Protein AF-A0A1N6REB5-F1 (afdb_monomer_lite)

Sequence (96 aa):
MTQSQYQRREKGEIKISDEEWERMAKALGTTVEEIKEDESLMHQINNYDNHSGNYSASNNYFYNIPEFILENQQEYINILKKEIESLKEEIKALKS

Secondary structure (DSSP, 8-state):
--HHHHHHHHTTSSPPPHHHHHHHHHHHTS-HHHHSPPTTGGGGGG-S---S----SS--------HHHHHHHHHHHHHHHHHHHHHHHHHHHHT-

Radius of gyration: 26.27 Å; chains: 1; bounding box: 64×23×70 Å

pLDDT: mean 77.77, std 20.32, range [38.78, 98.44]

Foldseek 3Di:
DDPVVVVCVVVVVDDDDPVNLCVVCVVVVHDSVVVPDDPVVVVVVPPDDPPDDDDPDDDPPPPPDDPVVVVVVVVVVVVVVVVVVVVVVVVVVVVD

Structure (mmCIF, N/CA/C/O backbone):
data_AF-A0A1N6REB5-F1
#
_entry.id   AF-A0A1N6REB5-F1
#
loop_
_atom_site.group_PDB
_atom_site.id
_atom_site.type_symbol
_atom_site.label_atom_id
_atom_site.label_alt_id
_atom_site.label_comp_id
_atom_site.label_asym_id
_atom_site.label_entity_id
_atom_site.label_seq_id
_atom_site.pdbx_PDB_ins_code
_atom_site.Cartn_x
_atom_site.Cartn_y
_atom_site.Cartn_z
_atom_site.occupancy
_atom_site.B_iso_or_equiv
_atom_site.auth_seq_id
_atom_site.auth_comp_id
_atom_site.auth_asym_id
_atom_site.auth_atom_id
_atom_site.pdbx_PDB_model_num
ATOM 1 N N . MET A 1 1 ? 35.458 1.320 -20.963 1.00 67.19 1 MET A N 1
ATOM 2 C CA . MET A 1 1 ? 34.512 1.416 -19.833 1.00 67.19 1 MET A CA 1
ATOM 3 C C . MET A 1 1 ? 35.000 0.473 -18.749 1.00 67.19 1 MET A C 1
ATOM 5 O O . MET A 1 1 ? 35.281 -0.675 -19.071 1.00 67.19 1 MET A O 1
ATOM 9 N N . THR A 1 2 ? 35.205 0.941 -17.518 1.00 83.31 2 THR A N 1
ATOM 10 C CA . THR A 1 2 ? 35.579 0.044 -16.410 1.00 83.31 2 THR A CA 1
ATOM 11 C C . THR A 1 2 ? 34.341 -0.682 -15.885 1.00 83.31 2 THR A C 1
ATOM 13 O O . THR A 1 2 ? 33.230 -0.158 -15.969 1.00 83.31 2 THR A O 1
ATOM 16 N N . GLN A 1 3 ? 34.520 -1.865 -15.295 1.00 81.44 3 GLN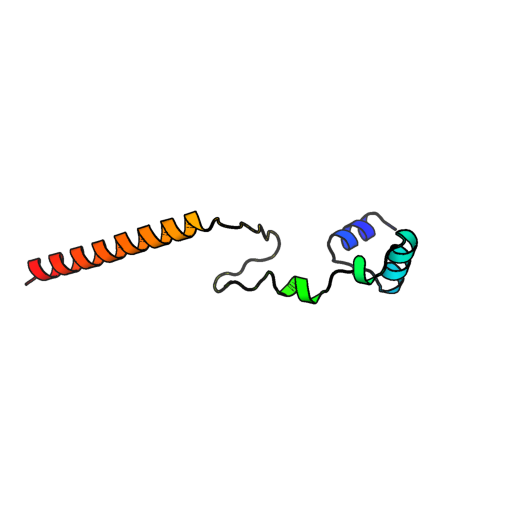 A N 1
ATOM 17 C CA . GLN A 1 3 ? 33.422 -2.617 -14.673 1.00 81.44 3 GLN A CA 1
ATOM 18 C C . GLN A 1 3 ? 32.685 -1.788 -13.606 1.00 81.44 3 GLN A C 1
ATOM 20 O O . GLN A 1 3 ? 31.462 -1.830 -13.519 1.00 81.44 3 GLN A O 1
ATOM 25 N N . SER A 1 4 ? 33.419 -0.965 -12.850 1.00 82.81 4 SER A N 1
ATOM 26 C CA . SER A 1 4 ? 32.846 -0.042 -11.866 1.00 82.81 4 SER A CA 1
ATOM 27 C C . SER A 1 4 ? 31.970 1.047 -12.493 1.00 82.81 4 SER A C 1
ATOM 29 O O . SER A 1 4 ? 30.946 1.407 -11.925 1.00 82.81 4 SER A O 1
ATOM 31 N N . GLN A 1 5 ? 32.333 1.569 -13.668 1.00 80.56 5 GLN A N 1
ATOM 32 C CA . GLN A 1 5 ? 31.513 2.548 -14.389 1.00 80.56 5 GLN A CA 1
ATOM 33 C C . GLN A 1 5 ? 30.245 1.906 -14.948 1.00 80.56 5 GLN A C 1
ATOM 35 O O . GLN A 1 5 ? 29.177 2.504 -14.860 1.00 80.56 5 GLN A O 1
ATOM 40 N N . TYR A 1 6 ? 30.361 0.688 -15.480 1.00 79.75 6 TYR A N 1
ATOM 41 C CA . TYR A 1 6 ? 29.223 -0.072 -15.988 1.00 79.75 6 TYR A CA 1
ATOM 42 C C . TYR A 1 6 ? 28.204 -0.364 -14.877 1.00 79.75 6 TYR A C 1
ATOM 44 O O . TYR A 1 6 ? 27.038 -0.007 -15.006 1.00 79.75 6 TYR A O 1
ATOM 52 N N . GLN A 1 7 ? 28.660 -0.880 -13.729 1.00 81.25 7 GLN A N 1
ATOM 53 C CA . GLN A 1 7 ? 27.796 -1.170 -12.578 1.00 81.25 7 GLN A CA 1
ATOM 54 C C . GLN A 1 7 ? 27.027 0.068 -12.091 1.00 81.25 7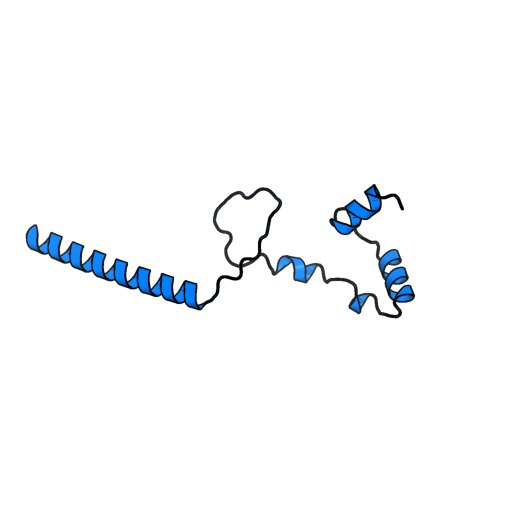 GLN A C 1
ATOM 56 O O . GLN A 1 7 ? 25.851 -0.018 -11.747 1.00 81.25 7 GLN A O 1
ATOM 61 N N . ARG A 1 8 ? 27.683 1.232 -12.045 1.00 80.38 8 ARG A N 1
ATOM 62 C CA . ARG A 1 8 ? 27.046 2.484 -11.611 1.00 80.38 8 ARG A CA 1
ATOM 63 C C . ARG A 1 8 ? 26.003 2.988 -12.612 1.00 80.38 8 ARG A C 1
ATOM 65 O O . ARG A 1 8 ? 25.028 3.602 -12.195 1.00 80.38 8 ARG A O 1
ATOM 72 N N . ARG A 1 9 ? 26.184 2.710 -13.908 1.00 79.12 9 ARG A N 1
ATOM 73 C CA . ARG A 1 9 ? 25.182 2.999 -14.947 1.00 79.12 9 ARG A CA 1
ATOM 74 C C . ARG A 1 9 ? 23.963 2.092 -14.824 1.00 79.12 9 ARG A C 1
ATOM 76 O O . ARG A 1 9 ? 22.854 2.604 -14.830 1.00 79.12 9 ARG A O 1
ATOM 83 N N . GLU A 1 10 ? 24.156 0.790 -14.613 1.00 74.88 10 GLU A N 1
ATOM 84 C CA . GLU A 1 10 ? 23.031 -0.138 -14.396 1.00 74.88 10 GLU A CA 1
ATOM 85 C C . GLU A 1 10 ? 22.227 0.188 -13.132 1.00 74.88 10 GLU A C 1
ATOM 87 O O . GLU A 1 10 ? 21.016 0.009 -13.100 1.00 74.88 10 GLU A O 1
ATOM 92 N N . LYS A 1 11 ? 22.884 0.719 -12.096 1.00 77.25 11 LYS A N 1
ATOM 93 C CA . LYS A 1 11 ? 22.220 1.197 -10.875 1.00 77.25 11 LYS A CA 1
ATOM 94 C C . LYS A 1 11 ? 21.550 2.571 -11.014 1.00 77.25 11 LYS A C 1
ATOM 96 O O . LYS A 1 11 ? 20.964 3.042 -10.044 1.00 77.25 11 LYS A O 1
ATOM 101 N N . GLY A 1 12 ? 21.688 3.248 -12.156 1.00 71.50 12 GLY A N 1
ATOM 102 C CA . GLY A 1 12 ? 21.172 4.606 -12.361 1.00 71.50 12 GLY A CA 1
ATOM 103 C C . GLY A 1 12 ? 21.932 5.708 -11.607 1.00 71.50 12 GLY A C 1
ATOM 104 O O . GLY A 1 12 ? 21.497 6.855 -11.593 1.00 71.50 12 GLY A O 1
ATOM 105 N N . GLU A 1 13 ? 23.086 5.405 -11.001 1.00 77.56 13 GLU A N 1
ATOM 106 C CA . GLU A 1 13 ? 23.927 6.398 -10.310 1.00 77.56 13 GLU A CA 1
ATOM 107 C C . GLU A 1 13 ? 24.648 7.338 -11.289 1.00 77.56 13 GLU A C 1
ATOM 109 O O . GLU A 1 13 ? 25.093 8.424 -10.916 1.00 77.56 13 GLU A O 1
ATOM 114 N N . ILE A 1 14 ? 24.817 6.899 -12.538 1.00 79.00 14 ILE A N 1
ATOM 115 C CA . ILE A 1 14 ? 25.381 7.689 -13.632 1.00 79.00 14 ILE A CA 1
ATOM 116 C C . ILE A 1 14 ? 24.350 7.713 -14.752 1.00 79.00 14 ILE A C 1
ATOM 118 O O . ILE A 1 14 ? 24.094 6.683 -15.376 1.00 79.00 14 ILE A O 1
ATOM 122 N N . LYS A 1 15 ? 23.796 8.899 -15.021 1.00 81.19 15 LYS A N 1
ATOM 123 C CA . LYS A 1 15 ? 22.893 9.111 -16.153 1.00 81.19 15 LYS A CA 1
ATOM 124 C C . LYS A 1 15 ? 23.634 8.906 -17.478 1.00 81.19 15 LYS A C 1
ATOM 126 O O . LYS A 1 15 ? 24.810 9.254 -17.605 1.00 81.19 15 LYS A O 1
ATOM 131 N N . ILE A 1 16 ? 22.923 8.350 -18.450 1.00 84.12 16 ILE A N 1
ATOM 132 C CA . ILE A 1 16 ? 23.361 8.257 -19.844 1.00 84.12 16 ILE A CA 1
ATOM 133 C C . ILE A 1 16 ? 23.094 9.616 -20.498 1.00 84.12 16 ILE A C 1
ATOM 135 O O . ILE A 1 16 ? 21.995 10.155 -20.345 1.00 84.12 16 ILE A O 1
ATOM 139 N N . SER A 1 17 ? 24.091 10.191 -21.174 1.00 86.69 17 SER A N 1
ATOM 140 C CA . SER A 1 17 ? 23.913 11.484 -21.847 1.00 86.69 17 SER A CA 1
ATOM 141 C C . SER A 1 17 ? 23.051 11.352 -23.105 1.00 86.69 17 SER A C 1
ATOM 143 O O . SER A 1 17 ? 22.940 10.272 -23.684 1.00 86.69 17 SER A O 1
ATOM 145 N N . ASP A 1 18 ? 22.468 12.457 -23.569 1.00 87.06 18 ASP A N 1
ATOM 146 C CA . ASP A 1 18 ? 21.644 12.449 -24.786 1.00 87.06 18 ASP A CA 1
ATOM 147 C C . ASP A 1 18 ? 22.438 11.985 -26.023 1.00 87.06 18 ASP A C 1
ATOM 149 O O . ASP A 1 18 ? 21.945 11.179 -26.806 1.00 87.06 18 ASP A O 1
ATOM 153 N N . GLU A 1 19 ? 23.716 12.363 -26.136 1.00 90.00 19 GLU A N 1
ATOM 154 C CA . GLU A 1 19 ? 24.601 11.865 -27.203 1.00 90.00 19 GLU A CA 1
ATOM 155 C C . GLU A 1 19 ? 24.809 10.342 -27.150 1.00 90.00 19 GLU A C 1
ATOM 157 O O . GLU A 1 19 ? 24.987 9.682 -28.176 1.00 90.00 19 GLU A O 1
ATOM 162 N N . GLU A 1 20 ? 24.846 9.762 -25.949 1.00 88.94 20 GLU A N 1
ATOM 163 C CA . GLU A 1 20 ? 24.975 8.317 -25.778 1.00 88.94 20 GLU A CA 1
ATOM 164 C C . GLU A 1 20 ? 23.671 7.604 -26.146 1.00 88.94 20 GLU A C 1
ATOM 166 O O . GLU A 1 20 ? 23.722 6.568 -26.811 1.00 88.94 20 GLU A O 1
ATOM 171 N N . TRP A 1 21 ? 22.520 8.181 -25.796 1.00 91.94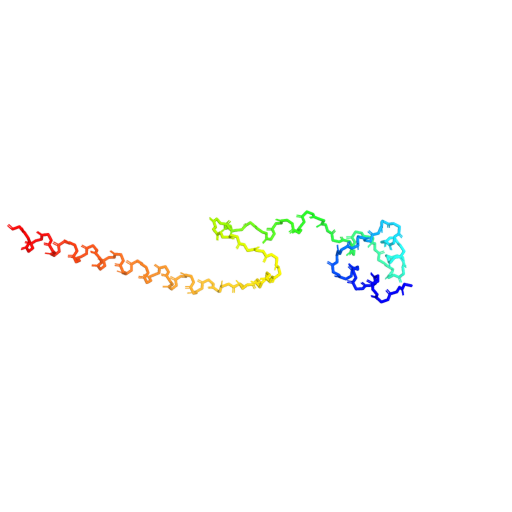 21 TRP A N 1
ATOM 172 C CA . TRP A 1 21 ? 21.211 7.699 -26.239 1.00 91.94 21 TRP A CA 1
ATOM 173 C C . TRP A 1 21 ? 21.091 7.678 -27.762 1.00 91.94 21 TRP A C 1
ATOM 175 O O . TRP A 1 21 ? 20.705 6.655 -28.323 1.00 91.94 21 TRP A O 1
ATOM 185 N N . GLU A 1 22 ? 21.511 8.743 -28.444 1.00 92.44 22 GLU A N 1
ATOM 186 C CA . GLU A 1 22 ? 21.519 8.804 -29.910 1.00 92.44 22 GLU A CA 1
ATOM 187 C C . GLU A 1 22 ? 22.409 7.722 -30.537 1.00 92.44 22 GLU A C 1
ATOM 189 O O . GLU A 1 22 ? 22.037 7.083 -31.526 1.00 92.44 22 GLU A O 1
ATOM 194 N N . ARG A 1 23 ? 23.589 7.469 -29.956 1.00 93.44 23 ARG A N 1
ATOM 195 C CA . ARG A 1 23 ? 24.494 6.410 -30.433 1.00 93.44 23 ARG A CA 1
ATOM 196 C C . ARG A 1 23 ? 23.889 5.021 -30.259 1.00 93.44 23 ARG A C 1
ATOM 198 O O . ARG A 1 23 ? 24.037 4.195 -31.159 1.00 93.44 23 ARG A O 1
ATOM 205 N N . MET A 1 24 ? 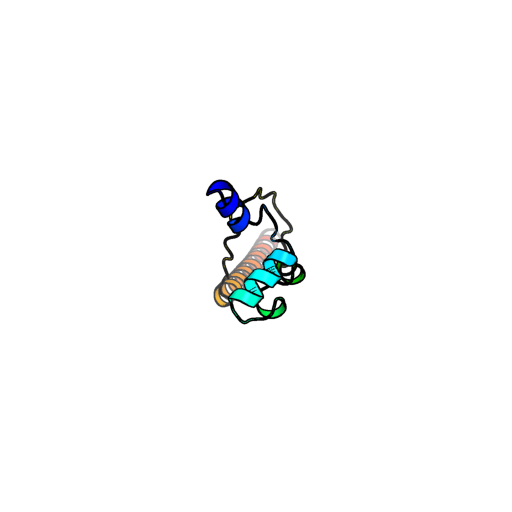23.225 4.764 -29.134 1.00 91.25 24 MET A N 1
ATOM 206 C CA . MET A 1 24 ? 22.548 3.489 -28.878 1.00 91.25 24 MET A CA 1
ATOM 207 C C . MET A 1 24 ? 21.353 3.298 -29.812 1.00 91.25 24 MET A C 1
ATOM 209 O O . MET A 1 24 ? 21.261 2.253 -30.450 1.00 91.25 24 MET A O 1
ATOM 213 N N . ALA A 1 25 ? 20.511 4.320 -29.976 1.00 93.31 25 ALA A N 1
ATOM 214 C CA . ALA A 1 25 ? 19.378 4.306 -30.899 1.00 93.31 25 ALA A CA 1
ATOM 215 C C . ALA A 1 25 ? 19.832 3.982 -32.332 1.00 93.31 25 ALA A C 1
ATOM 217 O O . ALA A 1 25 ? 19.327 3.057 -32.970 1.00 93.31 25 ALA A O 1
ATOM 218 N N . LYS A 1 26 ? 20.898 4.645 -32.798 1.00 94.19 26 LYS A N 1
ATOM 219 C CA . LYS A 1 26 ? 21.500 4.381 -34.110 1.00 94.19 26 LYS A CA 1
ATOM 220 C C . LYS A 1 26 ? 22.058 2.962 -34.244 1.00 94.19 26 LYS A C 1
ATOM 222 O O . LYS A 1 26 ? 21.915 2.361 -35.305 1.00 94.19 26 LYS A O 1
ATOM 227 N N . ALA A 1 27 ? 22.715 2.438 -33.210 1.00 94.31 27 ALA A N 1
ATOM 228 C CA . ALA A 1 27 ? 23.270 1.084 -33.225 1.00 94.31 27 ALA A CA 1
ATOM 229 C C . ALA A 1 27 ? 22.176 0.003 -33.234 1.00 94.31 27 ALA A C 1
ATOM 231 O O . ALA A 1 27 ? 22.359 -1.045 -33.848 1.00 94.31 27 ALA A O 1
ATOM 232 N N . LEU A 1 28 ? 21.049 0.273 -32.574 1.00 92.62 28 LEU A N 1
ATOM 233 C CA . LEU A 1 28 ? 19.891 -0.615 -32.481 1.00 92.62 28 LEU A CA 1
ATOM 234 C C . LEU A 1 28 ? 18.892 -0.433 -33.638 1.00 92.62 28 LEU A C 1
ATOM 236 O O . LEU A 1 28 ? 17.993 -1.254 -33.789 1.00 92.62 28 LEU A O 1
ATOM 240 N N . GLY A 1 29 ? 19.048 0.607 -34.466 1.00 93.88 29 GLY A N 1
ATOM 241 C CA . GLY A 1 29 ? 18.131 0.909 -35.570 1.00 93.88 29 GLY A CA 1
ATOM 242 C C . GLY A 1 29 ? 16.743 1.367 -35.105 1.00 93.88 29 GLY A C 1
ATOM 243 O O . GLY A 1 29 ? 15.761 1.119 -35.795 1.00 93.88 29 GLY A O 1
ATOM 244 N N . THR A 1 30 ? 16.672 2.003 -33.937 1.00 94.50 30 THR A N 1
ATOM 245 C CA . THR A 1 30 ? 15.455 2.475 -33.247 1.00 94.50 30 THR A CA 1
ATOM 246 C C . THR A 1 30 ? 15.565 3.983 -32.989 1.00 94.50 30 THR A C 1
ATOM 248 O O . THR A 1 30 ? 16.602 4.585 -33.289 1.00 94.50 30 THR A O 1
ATOM 251 N N . THR A 1 31 ? 14.518 4.623 -32.471 1.00 92.38 31 THR A N 1
ATOM 252 C CA . THR A 1 31 ? 14.555 6.041 -32.080 1.00 92.38 31 THR A CA 1
ATOM 253 C C . THR A 1 31 ? 14.875 6.209 -30.596 1.00 92.38 31 THR A C 1
ATOM 255 O O . THR A 1 31 ? 14.727 5.281 -29.804 1.00 92.38 31 THR A O 1
ATOM 258 N N . VAL A 1 32 ? 15.344 7.396 -30.198 1.00 90.62 32 VAL A N 1
ATOM 259 C CA . VAL A 1 32 ? 15.620 7.680 -28.778 1.00 90.62 32 VAL A CA 1
ATOM 260 C C . VAL A 1 32 ? 14.321 7.630 -27.978 1.00 90.62 32 VAL A C 1
ATOM 262 O O . VAL A 1 32 ? 14.309 7.113 -26.871 1.00 90.62 32 VAL A O 1
ATOM 265 N N . GLU A 1 33 ? 13.222 8.093 -28.559 1.00 88.19 33 GLU A N 1
ATOM 266 C CA . GLU A 1 33 ? 11.889 8.094 -27.962 1.00 88.19 33 GLU A CA 1
ATOM 267 C C . GLU A 1 33 ? 11.356 6.679 -27.696 1.00 88.19 33 GLU A C 1
ATOM 269 O O . GLU A 1 33 ? 10.577 6.486 -26.769 1.00 88.19 33 GLU A O 1
ATOM 274 N N . GLU A 1 34 ? 11.779 5.687 -28.485 1.00 86.44 34 GLU A N 1
ATOM 275 C CA . GLU A 1 34 ? 11.386 4.283 -28.314 1.00 86.44 34 GLU A CA 1
ATOM 276 C C . GLU A 1 34 ? 12.144 3.579 -27.178 1.00 86.44 34 GLU A C 1
ATOM 278 O O . GLU A 1 34 ? 11.624 2.623 -26.603 1.00 86.44 34 GLU A O 1
ATOM 283 N N . ILE A 1 35 ? 13.362 4.029 -26.850 1.00 90.19 35 ILE A N 1
ATOM 284 C CA . ILE A 1 35 ? 14.244 3.360 -25.873 1.00 90.19 35 ILE A CA 1
ATOM 285 C C . ILE A 1 35 ? 14.515 4.166 -24.600 1.00 90.19 35 ILE A C 1
ATOM 287 O O . ILE A 1 35 ? 14.997 3.601 -23.619 1.00 90.1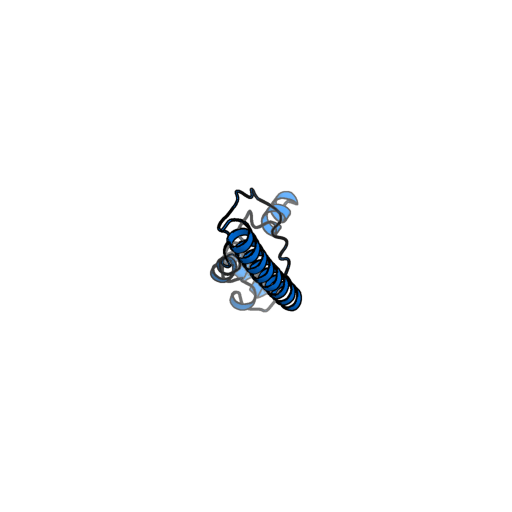9 35 ILE A O 1
ATOM 291 N N . LYS A 1 36 ? 14.266 5.478 -24.610 1.00 87.44 36 LYS A N 1
ATOM 292 C CA . LYS A 1 36 ? 14.486 6.365 -23.468 1.00 87.44 36 LYS A CA 1
ATOM 293 C C . LYS A 1 36 ? 13.218 6.415 -22.628 1.00 87.44 36 LYS A C 1
ATOM 295 O O . LYS A 1 36 ? 12.166 6.841 -23.093 1.00 87.44 36 LYS A O 1
ATOM 300 N N . GLU A 1 37 ? 13.338 6.004 -21.375 1.00 79.81 37 GLU A N 1
ATOM 301 C CA . GLU A 1 37 ? 12.244 6.083 -20.410 1.00 79.81 37 GLU A CA 1
ATOM 302 C C . GLU A 1 37 ? 11.900 7.549 -20.095 1.00 79.81 37 GLU A C 1
ATOM 304 O O . GLU A 1 37 ? 12.787 8.389 -19.914 1.00 79.81 37 GLU A O 1
ATOM 309 N N . ASP A 1 38 ? 10.604 7.860 -20.015 1.00 73.25 38 ASP A N 1
ATOM 310 C CA . ASP A 1 38 ? 10.132 9.171 -19.572 1.00 73.25 38 ASP A CA 1
ATOM 311 C C . ASP A 1 38 ? 10.334 9.293 -18.052 1.00 73.25 38 ASP A C 1
ATOM 313 O O . ASP A 1 38 ? 9.735 8.550 -17.266 1.00 73.25 38 ASP A O 1
ATOM 317 N N . GLU A 1 39 ? 11.174 10.244 -17.622 1.00 65.06 39 GLU A N 1
ATOM 318 C CA . GLU A 1 39 ? 11.463 10.489 -16.200 1.00 65.06 39 GLU A CA 1
ATOM 319 C C . GLU A 1 39 ? 10.181 10.795 -15.388 1.00 65.06 39 GLU A C 1
ATOM 321 O O . GLU A 1 39 ? 10.159 10.597 -14.169 1.00 65.06 39 GLU A O 1
ATOM 326 N N . SER A 1 40 ? 9.090 11.224 -16.039 1.00 58.41 40 SER A N 1
ATOM 327 C CA . SER A 1 40 ? 7.799 11.480 -15.390 1.00 58.41 40 SER A CA 1
ATOM 328 C C . SER A 1 40 ? 7.040 10.208 -14.982 1.00 58.41 40 SER A C 1
ATOM 330 O O . SER A 1 40 ? 6.352 10.215 -13.956 1.00 58.41 40 SER A O 1
ATOM 332 N N . LEU A 1 41 ? 7.216 9.090 -15.698 1.00 53.88 41 LEU A N 1
ATOM 333 C CA . LEU A 1 41 ? 6.564 7.808 -15.389 1.00 53.88 41 LEU A CA 1
ATOM 334 C C . LEU A 1 41 ? 7.146 7.151 -14.128 1.00 53.88 41 LEU A C 1
ATOM 336 O O . LEU A 1 41 ? 6.439 6.447 -13.407 1.00 53.88 41 LEU A O 1
ATOM 340 N N . MET A 1 42 ? 8.405 7.448 -13.796 1.00 53.69 42 MET A N 1
ATOM 341 C CA . MET A 1 42 ? 9.069 6.954 -12.584 1.00 53.69 42 MET A CA 1
ATOM 342 C C . MET A 1 42 ? 8.458 7.519 -11.288 1.00 53.69 42 MET A C 1
ATOM 344 O O . MET A 1 42 ? 8.518 6.870 -10.244 1.00 53.69 42 MET A O 1
ATOM 348 N N . HIS A 1 43 ? 7.850 8.712 -11.327 1.00 49.06 43 HIS A N 1
ATOM 349 C CA . HIS A 1 43 ? 7.251 9.350 -10.145 1.00 49.06 43 HIS A CA 1
ATOM 350 C C . HIS A 1 43 ? 5.819 8.887 -9.841 1.00 49.06 43 HIS A C 1
ATOM 352 O O . HIS A 1 43 ? 5.345 9.074 -8.719 1.00 49.06 43 HIS A O 1
ATOM 358 N N . GLN A 1 44 ? 5.117 8.275 -10.799 1.00 44.34 44 GLN A N 1
ATOM 359 C CA . GLN A 1 44 ? 3.706 7.911 -10.621 1.00 44.34 44 GLN A CA 1
ATOM 360 C C . GLN A 1 44 ? 3.488 6.566 -9.910 1.00 44.34 44 GLN A C 1
ATOM 362 O O . GLN A 1 44 ? 2.384 6.304 -9.445 1.00 44.34 44 GLN A O 1
ATOM 367 N N . ILE A 1 45 ? 4.535 5.757 -9.721 1.00 47.53 45 ILE A N 1
ATOM 368 C CA . ILE A 1 45 ? 4.448 4.456 -9.026 1.00 47.53 45 ILE A CA 1
ATOM 369 C C . ILE A 1 45 ? 4.591 4.608 -7.489 1.00 47.53 45 ILE A C 1
ATOM 371 O O . ILE A 1 45 ? 4.473 3.642 -6.746 1.00 47.53 45 ILE A O 1
ATOM 375 N N . ASN A 1 46 ? 4.788 5.830 -6.974 1.00 45.84 46 ASN A N 1
ATOM 376 C CA . ASN A 1 46 ? 4.951 6.105 -5.534 1.00 45.84 46 ASN A CA 1
ATOM 377 C C . ASN A 1 46 ? 3.711 6.701 -4.843 1.00 45.84 46 ASN A C 1
ATOM 379 O O . ASN A 1 46 ? 3.793 7.080 -3.678 1.00 45.84 46 ASN A O 1
ATOM 383 N N . ASN A 1 47 ? 2.567 6.801 -5.525 1.00 42.47 47 ASN A N 1
ATOM 384 C CA . ASN A 1 47 ? 1.388 7.478 -4.981 1.00 42.47 47 ASN A CA 1
ATOM 385 C C . ASN A 1 47 ? 0.193 6.538 -4.825 1.00 42.47 47 ASN A C 1
ATOM 387 O O . ASN A 1 47 ? -0.814 6.664 -5.515 1.00 42.47 47 ASN A O 1
ATOM 391 N N . TYR A 1 48 ? 0.289 5.644 -3.847 1.00 38.78 48 TYR A N 1
ATOM 392 C CA . TYR A 1 48 ? -0.890 5.228 -3.095 1.00 38.78 48 TYR A CA 1
ATOM 393 C C . TYR A 1 48 ? -0.502 5.099 -1.616 1.00 38.78 48 TYR A C 1
ATOM 395 O O . TYR A 1 48 ? -0.169 4.033 -1.118 1.00 38.78 48 TYR A O 1
ATOM 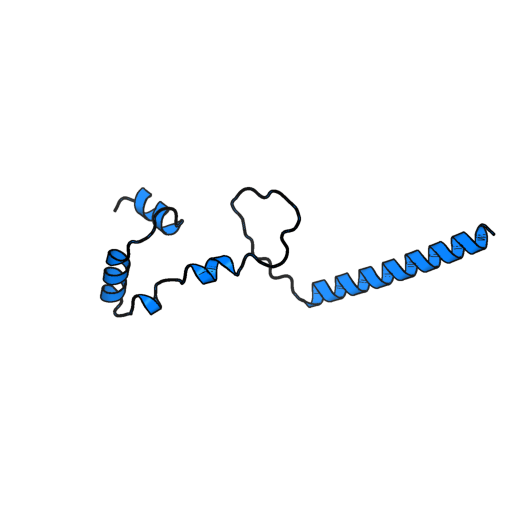403 N N . ASP A 1 49 ? -0.478 6.250 -0.945 1.00 42.72 49 ASP A N 1
ATOM 404 C CA . ASP A 1 49 ? -0.637 6.365 0.508 1.00 42.72 49 ASP A CA 1
ATOM 405 C C . ASP A 1 49 ? 0.493 5.835 1.418 1.00 42.72 49 ASP A C 1
ATOM 407 O O . ASP A 1 49 ? 0.282 5.023 2.317 1.00 42.72 49 ASP A O 1
ATOM 411 N N . ASN A 1 50 ? 1.717 6.350 1.260 1.00 44.28 50 ASN A N 1
ATOM 412 C CA . ASN A 1 50 ? 2.777 6.130 2.252 1.00 44.28 50 ASN A CA 1
ATOM 413 C C . ASN A 1 50 ? 2.709 7.184 3.377 1.00 44.28 50 ASN A C 1
ATOM 415 O O . ASN A 1 50 ? 3.569 8.056 3.496 1.00 44.28 50 ASN A O 1
ATOM 419 N N . HIS A 1 51 ? 1.644 7.131 4.184 1.00 42.12 51 HIS A N 1
ATOM 420 C CA . HIS A 1 51 ? 1.430 8.022 5.334 1.00 42.12 51 HIS A CA 1
ATOM 421 C C . HIS A 1 51 ? 2.051 7.543 6.655 1.00 42.12 51 HIS A C 1
ATOM 423 O O . HIS A 1 51 ? 1.806 8.154 7.696 1.00 42.12 51 HIS A O 1
ATOM 429 N N . SER A 1 52 ? 2.898 6.511 6.677 1.00 48.12 52 SER A N 1
ATOM 430 C CA . SER A 1 52 ? 3.612 6.188 7.917 1.00 48.12 52 SER A CA 1
ATOM 431 C C . SER A 1 52 ? 4.872 5.359 7.707 1.00 48.12 52 SER A C 1
ATOM 433 O O . SER A 1 52 ? 4.802 4.160 7.455 1.00 48.12 52 SER A O 1
ATOM 435 N N . GLY A 1 53 ? 6.021 5.974 7.976 1.00 40.03 53 GLY A N 1
ATOM 436 C CA . GLY A 1 53 ? 7.209 5.244 8.406 1.00 40.03 53 GLY A CA 1
ATOM 437 C C . GLY A 1 53 ? 8.441 5.524 7.564 1.00 40.03 53 GLY A C 1
ATOM 438 O O . GLY A 1 53 ? 8.510 5.187 6.390 1.00 40.03 53 GLY A O 1
ATOM 439 N N . ASN A 1 54 ? 9.447 6.099 8.221 1.00 47.44 54 ASN A N 1
ATOM 440 C CA . ASN A 1 54 ? 10.835 6.097 7.779 1.00 47.44 54 ASN A CA 1
ATOM 441 C C . ASN A 1 54 ? 11.242 4.717 7.234 1.00 47.44 54 ASN A C 1
ATOM 443 O O . ASN A 1 54 ? 11.511 3.811 8.019 1.00 47.44 54 ASN A O 1
ATOM 447 N N . TYR A 1 55 ? 11.357 4.573 5.915 1.00 40.72 55 TYR A N 1
ATOM 448 C CA . TYR A 1 55 ? 12.068 3.454 5.308 1.00 40.72 55 TYR A CA 1
ATOM 449 C C . TYR A 1 55 ? 13.223 3.997 4.484 1.00 40.72 55 TYR A C 1
ATOM 451 O O . TYR A 1 55 ? 13.086 4.442 3.345 1.00 40.72 55 TYR A O 1
ATOM 459 N N . SER A 1 56 ? 14.391 3.991 5.121 1.00 39.25 56 SER A N 1
ATOM 460 C CA . SER A 1 56 ? 15.668 4.107 4.441 1.00 39.25 56 SER A CA 1
ATOM 461 C C . SER A 1 56 ? 15.753 3.035 3.355 1.00 39.25 56 SER A C 1
ATOM 463 O O . SER A 1 56 ? 15.610 1.854 3.643 1.00 39.25 56 SER A O 1
ATOM 465 N N . ALA A 1 57 ? 15.951 3.511 2.128 1.00 43.38 57 ALA A N 1
ATOM 466 C CA . ALA A 1 57 ? 16.580 2.885 0.972 1.00 43.38 57 ALA A CA 1
ATOM 467 C C . ALA A 1 57 ? 16.649 1.345 0.899 1.00 43.38 57 ALA A C 1
ATOM 469 O O . ALA A 1 57 ? 17.246 0.676 1.736 1.00 43.38 57 ALA A O 1
ATOM 470 N N . SER A 1 58 ? 16.243 0.850 -0.275 1.00 41.88 58 SER A N 1
ATOM 471 C CA . SER A 1 58 ? 16.535 -0.481 -0.817 1.00 41.88 58 SER A CA 1
ATOM 472 C C . SER A 1 58 ? 15.630 -1.596 -0.315 1.00 41.88 58 SER A C 1
ATOM 474 O O . SER A 1 58 ? 16.058 -2.405 0.498 1.00 41.88 58 SER A O 1
ATOM 476 N N . ASN A 1 59 ? 14.406 -1.653 -0.846 1.00 40.56 59 ASN A N 1
ATOM 477 C CA . ASN A 1 59 ? 13.664 -2.874 -1.205 1.00 40.56 59 ASN A CA 1
ATOM 478 C C . ASN A 1 59 ? 12.199 -2.490 -1.475 1.00 40.56 59 ASN A C 1
ATOM 480 O O . ASN A 1 59 ? 11.310 -2.793 -0.682 1.00 40.56 59 ASN A O 1
ATOM 484 N N . ASN A 1 60 ? 11.938 -1.802 -2.592 1.00 42.00 60 ASN A N 1
ATOM 485 C CA . ASN A 1 60 ? 10.572 -1.656 -3.099 1.00 42.00 60 ASN A CA 1
ATOM 486 C C . ASN A 1 60 ? 10.140 -3.004 -3.688 1.00 42.00 60 ASN A C 1
ATOM 488 O O . ASN A 1 60 ? 10.160 -3.210 -4.899 1.00 42.00 60 ASN A O 1
ATOM 492 N N . TYR A 1 61 ? 9.820 -3.962 -2.819 1.00 45.12 61 TYR A N 1
ATOM 493 C CA . TYR A 1 61 ? 9.063 -5.129 -3.233 1.00 45.12 61 TYR A CA 1
ATOM 494 C C . TYR A 1 61 ? 7.640 -4.652 -3.510 1.00 45.12 61 TYR A C 1
ATOM 496 O O . TYR A 1 61 ? 6.855 -4.427 -2.590 1.00 45.12 61 TYR A O 1
ATOM 504 N N . PHE A 1 62 ? 7.332 -4.455 -4.788 1.00 49.62 62 PHE A N 1
ATOM 505 C CA . PHE A 1 62 ? 5.976 -4.232 -5.269 1.00 49.62 62 PHE A CA 1
ATOM 506 C C . PHE A 1 62 ? 5.158 -5.510 -5.039 1.00 49.62 62 PHE A C 1
ATOM 508 O O . PHE A 1 62 ? 5.057 -6.370 -5.913 1.00 49.62 62 PHE A O 1
ATOM 515 N N . TYR A 1 63 ? 4.612 -5.682 -3.838 1.00 54.53 63 TYR A N 1
ATOM 516 C CA . TYR A 1 63 ? 3.628 -6.725 -3.584 1.00 54.53 63 TYR A CA 1
ATOM 517 C C . TYR A 1 63 ? 2.270 -6.211 -4.052 1.00 54.53 63 TYR A C 1
ATOM 519 O O . TYR A 1 63 ? 1.593 -5.479 -3.336 1.00 54.53 63 TYR A O 1
ATOM 527 N N . ASN A 1 64 ? 1.871 -6.593 -5.266 1.00 70.00 64 ASN A N 1
ATOM 528 C CA . ASN A 1 64 ? 0.483 -6.449 -5.688 1.00 70.00 64 ASN A CA 1
ATOM 529 C C . ASN A 1 64 ? -0.360 -7.387 -4.820 1.00 70.00 64 ASN A C 1
ATOM 531 O O . ASN A 1 64 ? -0.345 -8.602 -5.023 1.00 70.00 64 ASN A O 1
ATOM 535 N N . ILE A 1 65 ? -1.039 -6.833 -3.815 1.00 77.38 65 ILE A N 1
ATOM 536 C CA . ILE A 1 65 ? -1.983 -7.585 -2.989 1.00 77.38 65 ILE A CA 1
ATOM 537 C C . ILE A 1 65 ? -3.221 -7.850 -3.855 1.00 77.38 65 ILE A C 1
ATOM 539 O O . ILE A 1 65 ? -3.814 -6.896 -4.355 1.00 77.38 65 ILE A O 1
ATOM 543 N N . PRO A 1 66 ? -3.619 -9.116 -4.067 1.00 87.12 66 PRO A N 1
ATOM 544 C CA . PRO A 1 66 ? -4.836 -9.419 -4.805 1.00 87.12 66 PRO A CA 1
ATOM 545 C C . PRO A 1 66 ? -6.078 -8.813 -4.142 1.00 87.12 66 PRO A C 1
ATOM 547 O O . PRO A 1 66 ? -6.242 -8.923 -2.927 1.00 87.12 66 PRO A O 1
ATOM 550 N N . GLU A 1 67 ? -6.988 -8.265 -4.951 1.00 82.19 67 GLU A N 1
ATOM 551 C CA . GLU A 1 67 ? -8.205 -7.586 -4.475 1.00 82.19 67 GLU A CA 1
ATOM 552 C C . GLU A 1 67 ? -9.047 -8.462 -3.534 1.00 82.19 67 GLU A C 1
ATOM 554 O O . GLU A 1 67 ? -9.488 -8.006 -2.485 1.00 82.19 67 GLU A O 1
ATOM 559 N N . PHE A 1 68 ? -9.171 -9.761 -3.830 1.00 91.12 68 PHE A N 1
ATOM 560 C CA . PHE A 1 68 ? -9.948 -10.689 -2.999 1.00 91.12 68 PHE A CA 1
ATOM 561 C C . PHE A 1 68 ? -9.441 -10.778 -1.545 1.00 91.12 68 PHE A C 1
ATOM 563 O O . PHE A 1 68 ? -10.211 -11.088 -0.637 1.00 91.12 68 PHE A O 1
ATOM 570 N N . ILE A 1 69 ? -8.146 -10.525 -1.307 1.00 91.25 69 ILE A N 1
ATOM 571 C CA . ILE A 1 69 ? -7.579 -10.494 0.047 1.00 91.25 69 ILE A CA 1
ATOM 572 C C . ILE A 1 69 ? -8.048 -9.233 0.774 1.00 91.25 69 ILE A C 1
ATOM 574 O O . ILE A 1 69 ? -8.415 -9.313 1.945 1.00 91.25 69 ILE A O 1
ATOM 578 N N . LEU A 1 70 ? -8.067 -8.088 0.088 1.00 89.62 70 LEU A N 1
ATOM 579 C CA . LEU A 1 70 ? -8.545 -6.824 0.649 1.00 89.62 70 LEU A CA 1
ATOM 580 C C . LEU A 1 70 ? -10.043 -6.892 0.958 1.00 89.62 70 LEU A C 1
ATOM 582 O O . LEU A 1 70 ? -10.458 -6.519 2.055 1.00 89.62 70 LEU A O 1
ATOM 586 N N . GLU A 1 71 ? -10.840 -7.447 0.045 1.00 91.75 71 GLU A N 1
ATOM 587 C CA . GLU A 1 71 ? -12.274 -7.670 0.247 1.00 91.75 71 GLU A CA 1
ATOM 588 C C . GLU A 1 71 ? -12.538 -8.552 1.474 1.00 91.75 71 GLU A C 1
ATOM 590 O O . GLU A 1 71 ? -13.337 -8.191 2.342 1.00 91.75 71 GLU A O 1
ATOM 595 N N . ASN A 1 72 ? -11.813 -9.668 1.603 1.00 94.94 72 ASN A N 1
ATOM 596 C CA . ASN A 1 72 ? -11.952 -10.565 2.747 1.00 94.94 72 ASN A CA 1
ATOM 597 C C . ASN A 1 72 ? -11.558 -9.891 4.073 1.00 94.94 72 ASN A C 1
ATOM 599 O O . ASN A 1 72 ? -12.251 -10.041 5.083 1.00 94.94 72 ASN A O 1
ATOM 603 N N . GLN A 1 73 ? -10.479 -9.103 4.075 1.00 95.81 73 GLN A N 1
ATOM 604 C CA . GLN A 1 73 ? -10.076 -8.324 5.248 1.00 95.81 73 GLN A CA 1
ATOM 605 C C . GLN A 1 73 ? -11.140 -7.291 5.629 1.00 95.81 73 GLN A C 1
ATOM 607 O O . GLN A 1 73 ? -11.468 -7.144 6.810 1.00 95.81 73 GLN A O 1
ATOM 612 N N . GLN A 1 74 ? -11.719 -6.603 4.645 1.00 95.31 74 GLN A N 1
ATOM 613 C CA . GLN A 1 74 ? -12.759 -5.607 4.870 1.00 95.31 74 GLN A CA 1
ATOM 614 C C . GLN A 1 74 ? -14.043 -6.234 5.430 1.00 95.31 74 GLN A C 1
ATOM 616 O O . GLN A 1 74 ? -14.667 -5.659 6.330 1.00 95.31 74 GLN A O 1
ATOM 621 N N . GLU A 1 75 ? -14.424 -7.416 4.944 1.00 97.50 75 GLU A N 1
ATOM 622 C CA . GLU A 1 75 ? -15.547 -8.190 5.472 1.00 97.50 75 GLU A CA 1
ATOM 623 C C . GLU A 1 75 ? -15.318 -8.574 6.938 1.00 97.50 75 GLU A C 1
ATOM 625 O O . GLU A 1 75 ? -16.173 -8.309 7.788 1.00 97.50 75 GLU A O 1
ATOM 630 N N . TYR A 1 76 ? -14.139 -9.107 7.263 1.00 97.31 76 TYR A N 1
ATOM 631 C CA . TYR A 1 76 ? -13.799 -9.493 8.631 1.00 97.31 76 TYR A CA 1
ATOM 632 C C . TYR A 1 76 ? -13.819 -8.297 9.595 1.00 97.31 76 TYR A C 1
ATOM 634 O O . TYR A 1 76 ? -14.397 -8.373 10.681 1.00 97.31 76 TYR A O 1
ATOM 642 N N . ILE A 1 77 ? -13.281 -7.148 9.173 1.00 98.06 77 ILE A N 1
ATOM 643 C CA . ILE A 1 77 ? -13.345 -5.896 9.943 1.00 98.06 77 ILE A CA 1
ATOM 644 C C . ILE A 1 77 ? -14.798 -5.496 10.225 1.00 98.06 77 ILE A C 1
ATOM 646 O O . ILE A 1 77 ? -15.116 -5.048 11.328 1.00 98.06 77 ILE A O 1
ATOM 650 N N . ASN A 1 78 ? -15.692 -5.648 9.249 1.00 98.12 78 ASN A N 1
ATOM 651 C CA . ASN A 1 78 ? -17.102 -5.305 9.420 1.00 98.12 78 ASN A CA 1
ATOM 652 C C . ASN A 1 78 ? -17.806 -6.237 10.413 1.00 98.12 78 ASN A C 1
ATOM 654 O O . ASN A 1 78 ? -18.620 -5.761 11.206 1.00 98.12 78 ASN A O 1
ATOM 658 N N . ILE A 1 79 ? -17.483 -7.533 10.402 1.00 98.38 79 ILE A N 1
ATOM 659 C CA . ILE A 1 79 ? -17.993 -8.504 11.381 1.00 98.38 79 ILE A CA 1
ATOM 660 C C . ILE A 1 79 ? -17.546 -8.108 12.791 1.00 98.38 79 ILE A C 1
ATOM 662 O O . ILE A 1 79 ? -18.390 -7.923 13.667 1.00 98.38 79 ILE A O 1
ATOM 666 N N . LEU A 1 80 ? -16.246 -7.868 12.985 1.00 98.44 80 LEU A N 1
ATOM 667 C CA . LEU A 1 80 ? -15.696 -7.479 14.286 1.00 98.44 80 LEU A CA 1
ATOM 668 C C . LEU A 1 80 ? -16.319 -6.187 14.823 1.00 98.44 80 LEU A C 1
ATOM 670 O O . LEU A 1 80 ? -16.641 -6.096 16.005 1.00 98.44 80 LEU A O 1
ATOM 674 N N . LYS A 1 81 ? -16.532 -5.183 13.964 1.00 98.25 81 LYS A N 1
ATOM 675 C CA . LYS A 1 81 ? -17.197 -3.932 14.362 1.00 98.25 81 LYS A CA 1
ATOM 676 C C . LYS A 1 81 ? -18.616 -4.175 14.875 1.00 98.25 81 LYS A C 1
ATOM 678 O O . LYS A 1 81 ? -18.993 -3.585 15.883 1.00 98.25 81 LYS A O 1
ATOM 683 N N . LYS A 1 82 ? -19.391 -5.039 14.210 1.00 98.38 82 LYS A N 1
ATOM 684 C CA . LYS A 1 82 ? -20.754 -5.387 14.647 1.00 98.38 82 LYS A CA 1
ATOM 685 C C . LYS A 1 82 ? -20.748 -6.111 15.989 1.00 98.38 82 LYS A C 1
ATOM 687 O O . LYS A 1 82 ? -21.556 -5.789 16.852 1.00 98.38 82 LYS A O 1
ATOM 692 N N . GLU A 1 83 ? -19.833 -7.057 16.169 1.00 98.25 83 GLU A N 1
ATOM 693 C CA . GLU A 1 83 ? -19.726 -7.826 17.409 1.00 98.25 83 GLU A CA 1
ATOM 694 C C . GLU A 1 83 ? -19.327 -6.935 18.592 1.00 98.25 83 GLU A C 1
ATOM 696 O O . GLU A 1 83 ? -19.931 -7.014 19.660 1.00 98.25 83 GLU A O 1
ATOM 701 N N . ILE A 1 84 ? -18.399 -5.998 18.378 1.00 98.38 84 ILE A N 1
ATOM 702 C CA . ILE A 1 84 ? -18.033 -4.986 19.377 1.00 98.38 84 ILE A CA 1
ATOM 703 C C . ILE A 1 84 ? -19.243 -4.138 19.787 1.00 98.38 84 ILE A C 1
ATOM 705 O O . ILE A 1 84 ? -19.425 -3.890 20.979 1.00 98.38 84 ILE A O 1
ATOM 709 N N . GLU A 1 85 ? -20.058 -3.675 18.838 1.00 98.25 85 GLU A N 1
ATOM 710 C CA . GLU A 1 85 ? -21.255 -2.890 19.168 1.00 98.25 85 GLU A CA 1
ATOM 711 C C . GLU A 1 85 ? -22.288 -3.724 19.937 1.00 98.25 85 GLU A C 1
ATOM 713 O O . GLU A 1 85 ? -22.757 -3.277 20.982 1.00 98.25 85 GLU A O 1
ATOM 718 N N . SER A 1 86 ? -22.545 -4.968 19.520 1.00 97.94 86 SER A N 1
ATOM 719 C CA . SER A 1 86 ? -23.437 -5.886 20.245 1.00 97.94 86 SER A CA 1
ATOM 720 C C . SER A 1 86 ? -22.981 -6.110 21.691 1.00 97.94 86 SER A C 1
ATOM 722 O O . SER A 1 86 ? -23.784 -6.035 22.620 1.00 97.94 86 SER A O 1
ATOM 724 N N . LEU A 1 87 ? -21.683 -6.342 21.905 1.00 98.12 87 LEU A N 1
ATOM 725 C CA . LEU A 1 87 ? -21.120 -6.539 23.242 1.00 98.12 87 LEU A CA 1
ATOM 726 C C . LEU A 1 87 ? -21.213 -5.267 24.094 1.00 98.12 87 LEU A C 1
ATOM 728 O O . LEU A 1 87 ? -21.475 -5.338 25.295 1.00 98.12 87 LEU A O 1
ATOM 732 N N . LYS A 1 88 ? -21.021 -4.084 23.501 1.00 97.69 88 LYS A N 1
ATOM 733 C CA . LYS A 1 88 ? -21.200 -2.808 24.213 1.00 97.69 88 LYS A CA 1
ATOM 734 C C . LYS A 1 88 ? -22.649 -2.596 24.643 1.00 97.69 88 LYS A C 1
ATOM 736 O O . LYS A 1 88 ? -22.873 -2.112 25.754 1.00 97.69 88 LYS A O 1
ATOM 741 N N . GLU A 1 89 ? -23.614 -2.936 23.792 1.00 97.44 89 GLU A N 1
ATOM 742 C CA . GLU A 1 89 ? -25.042 -2.856 24.115 1.00 97.44 89 GLU A CA 1
ATOM 743 C C . GLU A 1 89 ? -25.413 -3.810 25.252 1.00 97.44 89 GLU A C 1
ATOM 745 O O . GLU A 1 89 ? -26.058 -3.388 26.214 1.00 97.44 89 GLU A O 1
ATOM 750 N N . GLU A 1 90 ? -24.931 -5.053 25.208 1.00 97.12 90 GLU A N 1
ATOM 751 C CA . GLU A 1 90 ? -25.136 -6.037 26.274 1.00 97.12 90 GLU A CA 1
ATOM 752 C C . GLU A 1 90 ? -24.537 -5.559 27.603 1.00 97.12 90 GLU A C 1
ATOM 754 O O . GLU A 1 90 ? -25.215 -5.541 28.631 1.00 97.12 90 GLU A O 1
ATOM 759 N N . ILE A 1 91 ? -23.295 -5.065 27.587 1.00 97.00 91 ILE A N 1
ATOM 760 C CA . ILE A 1 91 ? -22.646 -4.490 28.772 1.00 97.00 91 ILE A CA 1
ATOM 761 C C . ILE A 1 91 ? -23.454 -3.312 29.328 1.00 97.00 91 ILE A C 1
ATOM 763 O O . ILE A 1 91 ? -23.549 -3.155 30.546 1.00 97.00 91 ILE A O 1
ATOM 767 N N . LYS A 1 92 ? -24.021 -2.464 28.466 1.00 96.62 92 LYS A N 1
ATOM 768 C CA . LYS A 1 92 ? -24.848 -1.326 28.886 1.00 96.62 92 LYS A CA 1
ATOM 769 C C . LYS A 1 92 ? -26.158 -1.788 29.527 1.00 96.62 92 LYS A C 1
ATOM 771 O O . LYS A 1 92 ? -26.556 -1.210 30.537 1.00 96.62 92 LYS A O 1
ATOM 776 N N . ALA A 1 93 ? -26.792 -2.819 28.972 1.00 95.62 93 ALA A N 1
ATOM 777 C CA . ALA A 1 93 ? -28.011 -3.409 29.517 1.00 95.62 93 ALA A CA 1
ATOM 778 C C . ALA A 1 93 ? -27.770 -4.064 30.885 1.00 95.62 93 ALA A C 1
ATOM 780 O O . ALA A 1 93 ? -28.571 -3.876 31.789 1.00 95.62 93 ALA A O 1
ATOM 781 N N . LEU A 1 94 ? -26.647 -4.767 31.062 1.00 94.62 94 LEU A N 1
ATOM 782 C CA . LEU A 1 94 ? -26.284 -5.423 32.326 1.00 94.62 94 LEU A CA 1
ATOM 783 C C . LEU A 1 94 ? -25.824 -4.451 33.423 1.00 94.62 94 LEU A C 1
ATOM 785 O O . LEU A 1 94 ? -25.842 -4.801 34.601 1.00 94.62 94 LEU A O 1
ATOM 789 N N . LYS A 1 95 ? -25.355 -3.256 33.047 1.00 91.44 95 LYS A N 1
ATOM 790 C CA . LYS A 1 95 ? -24.923 -2.200 33.980 1.00 91.44 95 LYS A CA 1
ATOM 791 C C . LYS A 1 95 ? -26.034 -1.210 34.356 1.00 91.44 95 LYS A C 1
ATOM 793 O O . LYS A 1 95 ? -25.766 -0.337 35.181 1.00 91.44 95 LYS A O 1
ATOM 798 N N . SER A 1 96 ? -27.206 -1.301 33.723 1.00 61.25 96 SER A N 1
ATOM 799 C CA . SER A 1 96 ? -28.398 -0.498 34.045 1.00 61.25 96 SER A CA 1
ATOM 800 C C . SER A 1 96 ? -29.267 -1.224 35.064 1.00 61.25 96 SER A C 1
ATOM 802 O O . SER A 1 96 ? -29.852 -0.524 35.917 1.00 61.25 96 SER A O 1
#